Protein AF-A0A951HHD1-F1 (afdb_monomer_lite)

Structure (mmCIF, N/CA/C/O backbone):
data_AF-A0A951HHD1-F1
#
_entry.id   AF-A0A951HHD1-F1
#
loop_
_atom_site.group_PDB
_atom_site.id
_atom_site.type_symbol
_atom_site.label_atom_id
_atom_site.label_alt_id
_atom_site.label_comp_id
_atom_site.label_asym_id
_atom_site.label_entity_id
_atom_site.label_seq_id
_atom_site.pdbx_PDB_ins_code
_atom_site.Cartn_x
_atom_site.Cartn_y
_atom_site.Cartn_z
_atom_site.occupancy
_atom_site.B_iso_or_equiv
_atom_site.auth_seq_id
_atom_site.auth_comp_id
_atom_site.auth_asym_id
_atom_site.auth_atom_id
_atom_site.pdbx_PDB_model_num
ATOM 1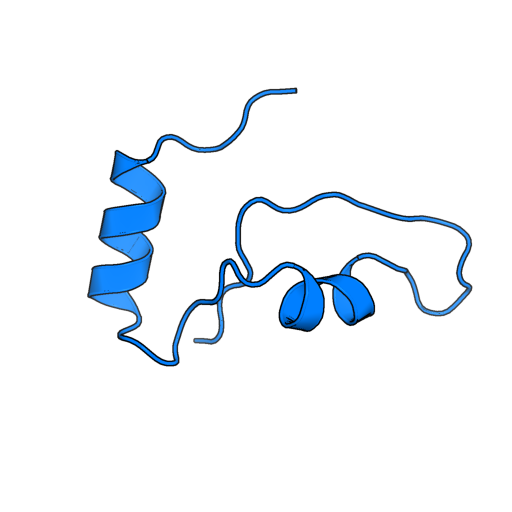 N N . MET A 1 1 ? 16.663 6.204 -0.625 1.00 63.16 1 MET A N 1
ATOM 2 C CA . MET A 1 1 ? 15.233 6.336 -0.979 1.00 63.16 1 MET A CA 1
ATOM 3 C C . MET A 1 1 ? 14.450 6.258 0.319 1.00 63.16 1 MET A C 1
ATOM 5 O O . MET A 1 1 ? 14.657 5.297 1.050 1.00 63.16 1 MET A O 1
ATOM 9 N N . ALA A 1 2 ? 13.688 7.293 0.672 1.00 76.19 2 ALA A N 1
ATOM 10 C CA . ALA A 1 2 ? 12.955 7.327 1.935 1.00 76.19 2 ALA A CA 1
ATOM 11 C C . ALA A 1 2 ? 11.591 6.656 1.750 1.00 76.19 2 ALA A C 1
ATOM 13 O O . ALA A 1 2 ? 10.852 7.006 0.833 1.00 76.19 2 ALA A O 1
ATOM 14 N N . TYR A 1 3 ? 11.284 5.685 2.602 1.00 86.25 3 TYR A N 1
ATOM 15 C CA . TYR A 1 3 ? 9.938 5.140 2.716 1.00 86.25 3 TYR A CA 1
ATOM 16 C C . TYR A 1 3 ? 9.082 6.075 3.591 1.00 86.25 3 TYR A C 1
ATOM 18 O O . TYR A 1 3 ? 9.634 6.757 4.461 1.00 86.25 3 TYR A O 1
ATOM 26 N N . PRO A 1 4 ? 7.756 6.147 3.367 1.00 93.50 4 PRO A N 1
ATOM 27 C CA . PRO A 1 4 ? 6.854 6.838 4.282 1.00 93.50 4 PRO A CA 1
ATOM 28 C C . PRO A 1 4 ? 6.974 6.249 5.693 1.00 93.50 4 PRO A C 1
ATOM 30 O O . PRO A 1 4 ? 7.274 5.068 5.856 1.00 93.50 4 PRO A O 1
ATOM 33 N N . SER A 1 5 ? 6.753 7.077 6.715 1.00 96.44 5 SER A N 1
ATOM 34 C CA . SER A 1 5 ? 6.781 6.609 8.100 1.00 96.44 5 SER A CA 1
ATOM 35 C C . SER A 1 5 ? 5.649 5.617 8.368 1.00 96.44 5 SER A C 1
ATOM 37 O O . SER A 1 5 ? 4.556 5.750 7.814 1.00 96.44 5 SER A O 1
ATOM 39 N N . GLU A 1 6 ? 5.876 4.668 9.277 1.00 95.94 6 GLU A N 1
ATOM 40 C CA . GLU A 1 6 ? 4.834 3.719 9.693 1.00 95.94 6 GLU A CA 1
ATOM 41 C C . GLU A 1 6 ? 3.597 4.450 10.236 1.00 95.94 6 GLU A C 1
ATOM 43 O O . GLU A 1 6 ? 2.479 4.131 9.854 1.00 95.94 6 GLU A O 1
ATOM 48 N N . THR A 1 7 ? 3.781 5.547 10.983 1.00 97.75 7 THR A N 1
ATOM 49 C CA . THR A 1 7 ? 2.669 6.382 11.468 1.00 97.75 7 THR A CA 1
ATOM 50 C C . THR A 1 7 ? 1.774 6.920 10.348 1.00 97.75 7 THR A C 1
ATOM 52 O O . THR A 1 7 ? 0.569 7.068 10.546 1.00 97.75 7 THR A O 1
ATOM 55 N N . LEU A 1 8 ? 2.334 7.263 9.183 1.00 96.62 8 LEU A N 1
ATOM 56 C CA . LEU A 1 8 ? 1.527 7.693 8.040 1.00 96.62 8 LEU A CA 1
ATOM 57 C C . LEU A 1 8 ? 0.756 6.510 7.445 1.00 96.62 8 LEU A C 1
ATOM 59 O O . LEU A 1 8 ? -0.433 6.642 7.165 1.00 96.62 8 LEU A O 1
ATOM 63 N N . LEU A 1 9 ? 1.417 5.364 7.277 1.00 96.00 9 LEU A N 1
ATOM 64 C CA . LEU A 1 9 ? 0.802 4.158 6.720 1.00 96.00 9 LEU A CA 1
ATOM 65 C C . LEU A 1 9 ? -0.337 3.637 7.606 1.00 96.00 9 LEU A C 1
ATOM 67 O O . LEU A 1 9 ? -1.395 3.297 7.082 1.00 96.00 9 LEU A O 1
ATOM 71 N N . ASP A 1 10 ? -0.174 3.670 8.928 1.00 96.12 10 ASP A N 1
ATOM 72 C CA . ASP A 1 10 ? -1.212 3.278 9.886 1.00 96.12 10 ASP A CA 1
ATOM 73 C C . ASP A 1 10 ? -2.431 4.203 9.815 1.00 96.12 10 ASP A C 1
ATOM 75 O O . ASP A 1 10 ? -3.573 3.741 9.803 1.00 96.12 10 ASP A O 1
ATOM 79 N N . LYS A 1 11 ? -2.208 5.522 9.712 1.00 97.44 11 LYS A N 1
ATOM 80 C CA . LYS A 1 11 ? -3.296 6.501 9.549 1.00 97.44 11 LYS A CA 1
ATOM 81 C C . LYS A 1 11 ? -4.078 6.270 8.257 1.00 97.44 11 LYS A C 1
ATOM 83 O O . LYS A 1 11 ? -5.301 6.373 8.266 1.00 97.44 11 LYS A O 1
ATOM 88 N N . LEU A 1 12 ? -3.387 5.953 7.162 1.00 96.88 12 LEU A N 1
ATOM 89 C CA . LEU A 1 12 ? -4.022 5.639 5.881 1.00 96.88 12 LEU A CA 1
ATOM 90 C C . LEU A 1 12 ? -4.811 4.327 5.952 1.00 96.88 12 LEU A C 1
ATOM 92 O O . LEU A 1 12 ? -5.955 4.289 5.504 1.00 96.88 12 LEU A O 1
ATOM 96 N N . ALA A 1 13 ? -4.247 3.283 6.565 1.00 95.38 13 ALA A N 1
ATOM 97 C CA . ALA A 1 13 ? -4.932 2.008 6.765 1.00 95.38 13 ALA A CA 1
ATOM 98 C C . ALA A 1 13 ? -6.200 2.164 7.624 1.00 95.38 13 ALA A C 1
ATOM 100 O O . ALA A 1 13 ? -7.243 1.599 7.296 1.00 95.38 13 ALA A O 1
ATOM 101 N N . ALA A 1 14 ? -6.140 2.975 8.685 1.00 96.44 14 ALA A N 1
ATOM 102 C CA . ALA A 1 14 ? -7.296 3.279 9.526 1.00 96.44 14 ALA A CA 1
ATOM 103 C C . ALA A 1 14 ? -8.375 4.083 8.780 1.00 96.44 14 ALA A C 1
ATOM 105 O O . ALA A 1 14 ? -9.562 3.824 8.961 1.00 96.44 14 ALA A O 1
ATOM 106 N N . LEU A 1 15 ? -7.974 5.037 7.931 1.00 97.62 15 LEU A N 1
ATOM 107 C CA . LEU A 1 15 ? -8.896 5.878 7.164 1.00 97.62 15 LEU A CA 1
ATOM 108 C C . LEU A 1 15 ? -9.631 5.099 6.064 1.00 97.62 15 LEU A C 1
ATOM 110 O O . LEU A 1 15 ? -10.824 5.303 5.860 1.00 97.62 15 LEU A O 1
ATOM 114 N N . LEU A 1 16 ? -8.916 4.234 5.345 1.00 96.69 16 LEU A N 1
ATOM 115 C CA . LEU A 1 16 ? -9.425 3.526 4.165 1.00 96.69 16 LEU A CA 1
ATOM 116 C C . LEU A 1 16 ? -10.052 2.164 4.517 1.00 96.69 16 LEU A C 1
ATOM 118 O O . LEU A 1 16 ? -10.752 1.557 3.705 1.00 96.69 16 LEU A O 1
ATOM 122 N N . GLY A 1 17 ? -9.813 1.674 5.735 1.00 94.19 17 GLY A N 1
ATOM 123 C CA . GLY A 1 17 ? -10.283 0.377 6.200 1.00 94.19 17 GLY A CA 1
ATOM 124 C C . GLY A 1 17 ? -9.526 -0.809 5.578 1.00 94.19 17 GLY A C 1
ATOM 125 O O . GLY A 1 17 ? -8.666 -0.647 4.709 1.00 94.19 17 GLY A O 1
ATOM 126 N N . PRO A 1 18 ? -9.859 -2.047 5.987 1.00 89.00 18 PRO A N 1
ATOM 127 C CA . PRO A 1 18 ? -9.068 -3.246 5.683 1.00 89.00 18 PRO A CA 1
ATOM 128 C C . PRO A 1 18 ? -8.993 -3.616 4.194 1.00 89.00 18 PRO A C 1
ATOM 130 O O . PRO A 1 18 ? -8.111 -4.372 3.804 1.00 89.00 18 PRO A O 1
ATOM 133 N N . LYS A 1 19 ? -9.905 -3.111 3.354 1.00 93.62 19 LYS A N 1
ATOM 134 C CA . LYS A 1 19 ? -9.877 -3.326 1.894 1.00 93.62 19 LYS A CA 1
ATOM 135 C C . LYS A 1 19 ? -9.340 -2.126 1.114 1.00 93.62 19 LYS A C 1
ATOM 137 O O . LYS A 1 19 ? -9.015 -2.279 -0.061 1.00 93.62 19 LYS A O 1
ATOM 142 N N . GLY A 1 20 ? -9.231 -0.965 1.758 1.00 96.12 20 GLY A N 1
ATOM 143 C CA . GLY A 1 20 ? -8.879 0.288 1.102 1.00 96.12 20 GLY A CA 1
ATOM 144 C C . GLY A 1 20 ? -7.374 0.546 0.995 1.00 96.12 20 GLY A C 1
ATOM 145 O O . GLY A 1 20 ? -6.952 1.563 0.457 1.00 96.12 20 GLY A O 1
ATOM 146 N N . MET A 1 21 ? -6.536 -0.375 1.469 1.00 96.62 21 MET A N 1
ATOM 147 C CA . MET A 1 21 ? -5.086 -0.343 1.278 1.00 96.62 21 MET A CA 1
ATOM 148 C C . MET A 1 21 ? -4.527 -1.769 1.262 1.00 96.62 21 MET A C 1
ATOM 150 O O . MET A 1 21 ? -5.073 -2.660 1.906 1.00 96.62 21 MET A O 1
ATOM 154 N N . THR A 1 22 ? -3.429 -1.992 0.541 1.00 96.19 22 THR A N 1
ATOM 155 C CA . THR A 1 22 ? -2.628 -3.219 0.641 1.00 96.19 22 THR A CA 1
ATOM 156 C C . THR A 1 22 ? -1.141 -2.900 0.761 1.00 96.19 22 THR A C 1
ATOM 158 O O . THR A 1 22 ? -0.652 -1.922 0.192 1.00 96.19 22 THR A O 1
ATOM 161 N N . ARG A 1 23 ? -0.431 -3.734 1.524 1.00 94.94 23 ARG A N 1
ATOM 162 C CA . ARG A 1 23 ? 1.039 -3.795 1.590 1.00 94.94 23 ARG A CA 1
ATOM 163 C C . ARG A 1 23 ? 1.560 -5.135 1.052 1.00 94.94 23 ARG A C 1
ATOM 165 O O . ARG A 1 23 ? 2.756 -5.383 1.145 1.00 94.94 23 ARG A O 1
ATOM 172 N N . ASP A 1 24 ? 0.675 -5.993 0.532 1.00 95.94 24 ASP A N 1
ATOM 173 C CA . ASP A 1 24 ? 1.040 -7.299 -0.016 1.00 95.94 24 ASP A CA 1
ATOM 174 C C . ASP A 1 24 ? 1.850 -7.108 -1.311 1.00 95.94 24 ASP A C 1
ATOM 176 O O . ASP A 1 24 ? 1.316 -6.557 -2.281 1.00 95.94 24 ASP A O 1
ATOM 180 N N . PRO A 1 25 ? 3.120 -7.555 -1.359 1.00 95.38 25 PRO A N 1
ATOM 181 C CA . PRO A 1 25 ? 3.937 -7.457 -2.560 1.00 95.38 25 PRO A CA 1
ATOM 182 C C . PRO A 1 25 ? 3.291 -8.116 -3.782 1.00 95.38 25 PRO A C 1
ATOM 184 O O . PRO A 1 25 ? 3.409 -7.577 -4.876 1.00 95.38 25 PRO A O 1
ATOM 187 N N . ALA A 1 26 ? 2.576 -9.233 -3.614 1.00 96.44 26 ALA A N 1
ATOM 188 C CA . ALA A 1 26 ? 1.948 -9.949 -4.722 1.00 96.44 26 ALA A CA 1
ATOM 189 C C . ALA A 1 26 ? 0.748 -9.187 -5.305 1.00 96.44 26 ALA A C 1
ATOM 191 O O . ALA A 1 26 ? 0.524 -9.227 -6.514 1.00 96.44 26 ALA A O 1
ATOM 192 N N . GLU A 1 27 ? -0.001 -8.457 -4.473 1.00 96.06 27 GLU A N 1
ATOM 193 C CA . GLU A 1 27 ? -1.066 -7.575 -4.961 1.00 96.06 27 GLU A CA 1
ATOM 194 C C . GLU A 1 27 ? -0.515 -6.315 -5.639 1.00 96.06 27 GLU A C 1
ATOM 196 O O . GLU A 1 27 ? -1.164 -5.771 -6.532 1.00 96.06 27 GLU A O 1
ATOM 201 N N . ILE A 1 28 ? 0.653 -5.830 -5.203 1.00 96.56 28 ILE A N 1
ATOM 202 C CA . ILE A 1 28 ? 1.264 -4.592 -5.703 1.00 96.56 28 ILE A CA 1
ATOM 203 C C . ILE A 1 28 ? 2.046 -4.829 -7.003 1.00 96.56 28 ILE A C 1
ATOM 205 O O . ILE A 1 28 ? 2.019 -3.968 -7.879 1.00 96.56 28 ILE A O 1
ATOM 209 N N . GLU A 1 29 ? 2.706 -5.980 -7.155 1.00 95.75 29 GLU A N 1
ATOM 210 C CA . GLU A 1 29 ? 3.609 -6.303 -8.272 1.00 95.75 29 GLU A CA 1
ATOM 211 C C . GLU A 1 29 ? 3.042 -5.982 -9.671 1.00 95.75 29 GLU A C 1
ATOM 213 O O . GLU A 1 29 ? 3.741 -5.322 -10.446 1.00 95.75 29 GLU A O 1
ATOM 218 N N . PRO A 1 30 ? 1.777 -6.321 -10.009 1.00 94.69 30 PRO A N 1
ATOM 219 C CA . PRO A 1 30 ? 1.215 -6.020 -11.330 1.00 94.69 30 PRO A CA 1
ATOM 220 C C . PRO A 1 30 ? 1.133 -4.520 -11.650 1.00 94.69 30 PRO A C 1
ATOM 222 O O . PRO A 1 30 ? 1.048 -4.147 -12.816 1.00 94.69 30 PRO A O 1
ATOM 225 N N . TRP A 1 31 ? 1.15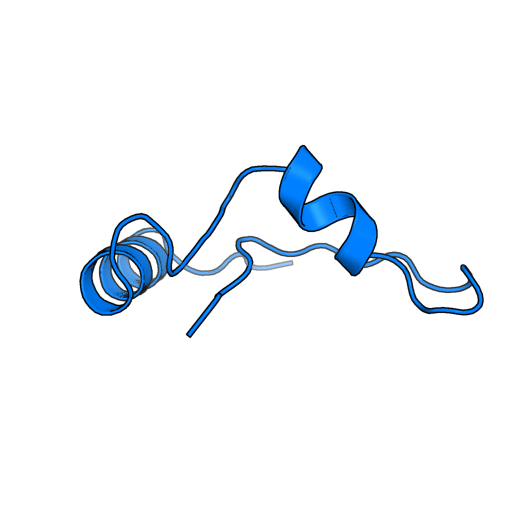5 -3.665 -10.624 1.00 94.56 31 TRP A N 1
ATOM 226 C CA . TRP A 1 31 ? 1.036 -2.209 -10.729 1.00 94.56 31 TRP A CA 1
ATOM 227 C C . TRP A 1 31 ? 2.388 -1.491 -10.682 1.00 94.56 31 TRP A C 1
ATOM 229 O O . TRP A 1 31 ? 2.442 -0.275 -10.867 1.00 94.56 31 TRP A O 1
ATOM 239 N N . LEU A 1 32 ? 3.483 -2.214 -10.417 1.00 96.19 32 LEU A N 1
ATOM 240 C CA . LEU A 1 32 ? 4.832 -1.642 -10.400 1.00 96.19 32 LEU A CA 1
ATOM 241 C C . LEU A 1 32 ? 5.434 -1.516 -11.798 1.00 96.19 32 LEU A C 1
ATOM 243 O O . LEU A 1 32 ? 6.385 -0.754 -11.971 1.00 96.19 32 LEU A O 1
ATOM 247 N N . ALA A 1 33 ? 4.893 -2.229 -12.783 1.00 95.38 33 ALA A N 1
ATOM 248 C CA . ALA A 1 33 ? 5.324 -2.148 -14.168 1.00 95.38 33 ALA A CA 1
ATOM 249 C C . ALA A 1 33 ? 4.419 -1.220 -14.989 1.00 95.38 33 ALA A C 1
ATOM 251 O O . ALA A 1 33 ? 3.198 -1.213 -14.838 1.00 95.38 33 ALA A O 1
ATOM 252 N N . ASP A 1 34 ? 5.015 -0.466 -15.912 1.00 93.38 34 ASP A N 1
ATOM 253 C CA . ASP A 1 34 ? 4.240 0.236 -16.934 1.00 93.38 34 ASP A CA 1
ATOM 254 C C . ASP A 1 34 ? 3.732 -0.729 -18.028 1.00 93.38 34 ASP A C 1
ATOM 256 O O . ASP A 1 34 ? 4.236 -1.841 -18.194 1.00 93.38 34 ASP A O 1
ATOM 260 N N . TRP A 1 35 ? 2.766 -0.284 -18.836 1.00 91.44 35 TRP A N 1
ATOM 261 C CA . TRP A 1 35 ? 2.122 -1.095 -19.882 1.00 91.44 35 TRP A CA 1
ATOM 262 C C . TRP A 1 35 ? 3.058 -1.567 -21.014 1.00 91.44 35 TRP A C 1
ATOM 264 O O . TRP A 1 35 ? 2.696 -2.468 -21.767 1.00 91.44 35 TRP A O 1
ATOM 274 N N . ARG A 1 36 ? 4.251 -0.974 -21.165 1.00 94.25 36 ARG A N 1
ATOM 275 C CA . ARG A 1 36 ? 5.302 -1.391 -22.118 1.00 94.25 36 ARG A CA 1
ATOM 276 C C . ARG A 1 36 ? 6.393 -2.232 -21.459 1.00 94.25 36 ARG A C 1
ATOM 278 O O . ARG A 1 36 ? 7.356 -2.583 -22.142 1.00 94.25 36 ARG A O 1
ATOM 285 N N . SER A 1 37 ? 6.290 -2.476 -20.152 1.00 90.50 37 SER A N 1
ATOM 286 C CA . SER A 1 37 ? 7.276 -3.200 -19.344 1.00 90.50 37 SER A CA 1
ATOM 287 C C . SER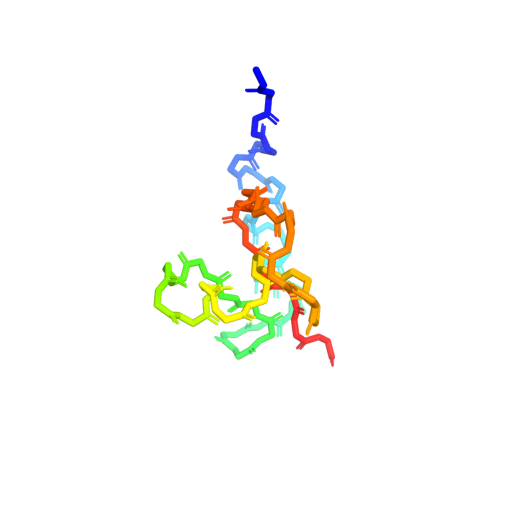 A 1 37 ? 8.696 -2.620 -19.429 1.00 90.50 37 SER A C 1
ATOM 289 O O . SER A 1 37 ? 9.677 -3.359 -19.398 1.00 90.50 37 SER A O 1
ATOM 291 N N . ARG A 1 38 ? 8.829 -1.296 -19.575 1.00 95.19 38 ARG A N 1
ATOM 292 C CA . ARG A 1 38 ? 10.133 -0.612 -19.641 1.00 95.19 38 ARG A CA 1
ATOM 293 C C . ARG A 1 38 ? 10.599 -0.112 -18.283 1.00 95.19 38 ARG A C 1
ATOM 295 O O . ARG A 1 38 ? 11.802 -0.024 -18.056 1.00 95.19 38 ARG A O 1
ATOM 302 N N . TYR A 1 39 ? 9.665 0.228 -17.405 1.00 94.88 39 TYR A N 1
ATOM 303 C CA . TYR A 1 39 ? 9.940 0.760 -16.082 1.00 94.88 39 TYR A CA 1
ATOM 304 C C . TYR A 1 39 ? 9.301 -0.126 -15.022 1.00 94.88 39 TYR A C 1
ATOM 306 O O . TYR A 1 39 ? 8.141 -0.513 -15.150 1.00 94.88 39 TYR A O 1
ATOM 314 N N . HIS A 1 40 ? 10.074 -0.412 -13.973 1.00 95.81 40 HIS A N 1
ATOM 315 C CA . HIS A 1 40 ? 9.619 -1.125 -12.786 1.00 95.81 40 HIS A CA 1
ATOM 316 C C . HIS A 1 40 ? 9.892 -0.269 -11.551 1.00 95.81 40 HIS A C 1
ATOM 318 O O . HIS A 1 40 ? 11.025 0.152 -11.298 1.00 95.81 40 HIS A O 1
ATOM 324 N N . GLY A 1 41 ? 8.820 0.080 -10.851 1.00 94.38 41 GLY A N 1
ATOM 325 C CA . GLY A 1 41 ? 8.835 0.948 -9.688 1.00 94.38 41 GLY A CA 1
ATOM 326 C C . GLY A 1 41 ? 8.907 0.181 -8.373 1.00 94.38 41 GLY A C 1
ATOM 327 O O . GLY A 1 41 ? 8.940 -1.042 -8.314 1.00 94.38 41 GLY A O 1
ATOM 328 N N . ARG A 1 42 ? 8.902 0.932 -7.272 1.00 94.25 42 ARG A N 1
ATOM 329 C CA . ARG A 1 42 ? 8.771 0.392 -5.915 1.00 94.25 42 ARG A CA 1
ATOM 330 C C . ARG A 1 42 ? 7.787 1.254 -5.144 1.00 94.25 42 ARG A C 1
ATOM 332 O O . ARG A 1 42 ? 7.906 2.478 -5.162 1.00 94.25 42 ARG A O 1
ATOM 339 N N . ALA A 1 43 ? 6.862 0.619 -4.437 1.00 95.00 43 ALA A N 1
ATOM 340 C CA . ALA A 1 43 ? 5.883 1.287 -3.589 1.00 95.00 43 ALA A CA 1
ATOM 341 C C . ALA A 1 43 ? 5.884 0.672 -2.183 1.00 95.00 43 ALA A C 1
ATOM 343 O O . ALA A 1 43 ? 6.214 -0.498 -2.008 1.00 95.00 43 ALA A O 1
ATOM 344 N N . ALA A 1 44 ? 5.541 1.476 -1.175 1.00 95.44 44 ALA A N 1
ATOM 345 C CA . ALA A 1 44 ? 5.405 1.020 0.213 1.00 95.44 44 ALA A CA 1
ATOM 346 C C . ALA A 1 44 ? 4.041 0.364 0.488 1.00 95.44 44 ALA A C 1
ATOM 348 O O . ALA A 1 44 ? 3.920 -0.493 1.362 1.00 95.44 44 ALA A O 1
ATOM 349 N N . ALA A 1 45 ? 3.017 0.829 -0.229 1.00 95.88 45 ALA A N 1
ATOM 350 C CA . ALA A 1 45 ? 1.630 0.402 -0.145 1.00 95.88 45 ALA A CA 1
ATOM 351 C C . ALA A 1 45 ? 0.889 0.855 -1.414 1.00 95.88 45 ALA A C 1
ATOM 353 O O . ALA A 1 45 ? 1.300 1.828 -2.053 1.00 95.88 45 ALA A O 1
ATOM 354 N N . MET A 1 46 ? -0.221 0.194 -1.734 1.00 96.50 46 MET A N 1
ATOM 355 C CA . MET A 1 46 ? -1.179 0.625 -2.754 1.00 96.50 46 MET A CA 1
ATOM 356 C C . MET A 1 46 ? -2.508 0.980 -2.082 1.00 96.50 46 MET A C 1
ATOM 358 O O . MET A 1 46 ? -3.058 0.176 -1.32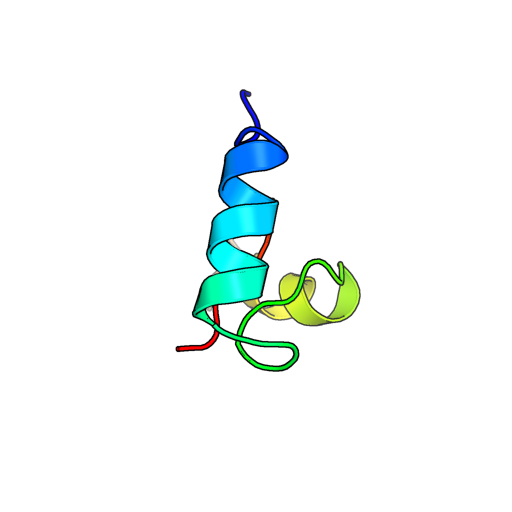7 1.00 96.50 46 MET A O 1
ATOM 362 N N . LEU A 1 47 ? -3.010 2.188 -2.345 1.00 96.94 47 LEU A N 1
ATOM 363 C CA . LEU A 1 47 ? -4.279 2.687 -1.808 1.00 96.94 47 LEU A CA 1
ATOM 364 C C . LEU A 1 47 ? -5.418 2.368 -2.788 1.00 96.94 47 LEU A C 1
ATOM 366 O O . LEU A 1 47 ? -5.251 2.519 -3.996 1.00 96.94 47 LEU A O 1
ATOM 370 N N . LYS A 1 48 ? -6.560 1.930 -2.256 1.00 94.38 48 LYS A N 1
ATOM 371 C CA . LYS A 1 48 ? -7.757 1.462 -2.973 1.00 94.38 48 LYS A CA 1
ATOM 372 C C . LYS A 1 48 ? -9.005 2.226 -2.463 1.00 94.38 48 LYS A C 1
ATOM 374 O O . LYS A 1 48 ? -9.814 1.617 -1.765 1.00 94.38 48 LYS A O 1
ATOM 379 N N . PRO A 1 49 ? -9.098 3.552 -2.684 1.00 87.62 49 PRO A N 1
ATOM 380 C CA . PRO A 1 49 ? -10.212 4.380 -2.210 1.00 87.62 49 PRO A CA 1
ATOM 381 C C . PRO A 1 49 ? -11.540 4.085 -2.920 1.00 87.62 49 PRO A C 1
ATOM 383 O O . PRO A 1 49 ? -11.508 3.588 -4.070 1.00 87.62 49 PRO A O 1
#

pLDDT: mean 93.92, std 5.68, range [63.16, 97.75]

Sequence (49 aa):
M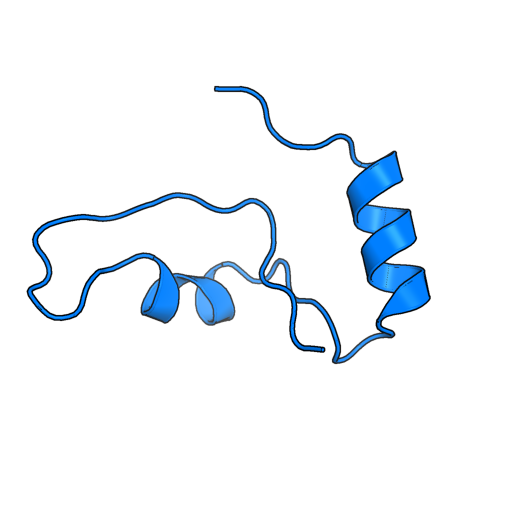AYPSETLLDKLAALLGPKGMTRDPAEIE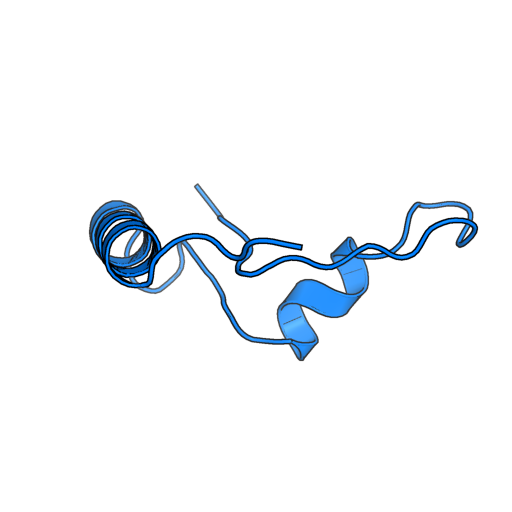PWLADWRSRYHGRAAAMLKP

Secondary structure (DSSP, 8-state):
-PPPPHHHHHHHHHHH-TTSEE--HHHHHHHHB-TTS--B---S-EE--

Foldseek 3Di:
DDADDPVVVVVLCVVLDPPQKDQDCVVCQVVQADPVRPGGHDHRMDGRD

Radius of gyration: 11.96 Å; chains: 1; bounding box: 26×18×34 Å